Protein AF-A0A3D4V086-F1 (afdb_monomer_lite)

Sequence (104 aa):
MKITELNILGEFKSRTSVGTPKVYKKNDVVYLDGETFIASKTIVGKSPILRESVGWISLARNQVFYESATAPVYAKAGDEWFDTTNGITYKRISDDNGNHWIEI

Structure (mmCIF, N/CA/C/O backbone):
data_AF-A0A3D4V086-F1
#
_entry.id   AF-A0A3D4V086-F1
#
loop_
_atom_site.group_PDB
_atom_site.id
_atom_site.type_symbol
_atom_site.label_atom_id
_atom_site.label_alt_id
_atom_site.label_comp_id
_atom_site.label_asym_id
_atom_site.label_entity_id
_atom_site.label_seq_id
_atom_site.pdbx_PDB_ins_code
_atom_site.Cartn_x
_atom_site.Cartn_y
_atom_site.Cartn_z
_atom_site.occupancy
_atom_site.B_iso_or_equiv
_atom_site.auth_seq_id
_atom_site.auth_comp_id
_atom_site.auth_asym_id
_atom_site.auth_atom_id
_atom_site.pdbx_PDB_model_num
ATOM 1 N N . MET A 1 1 ? -14.224 -2.854 -8.013 1.00 53.00 1 MET A N 1
ATOM 2 C CA . MET A 1 1 ? -13.113 -2.996 -8.980 1.00 53.00 1 MET A CA 1
ATOM 3 C C . MET A 1 1 ? -13.518 -4.033 -10.017 1.00 53.00 1 MET A C 1
ATOM 5 O O . MET A 1 1 ? -13.927 -5.113 -9.613 1.00 53.00 1 MET A O 1
ATOM 9 N N . LYS A 1 2 ? -13.490 -3.708 -11.316 1.00 56.16 2 LYS A N 1
ATOM 10 C CA . LYS A 1 2 ? -13.796 -4.672 -12.388 1.00 56.16 2 LYS A CA 1
ATOM 11 C C . LYS A 1 2 ? -12.487 -5.251 -12.928 1.00 56.16 2 LYS A C 1
ATOM 13 O O . LYS A 1 2 ? -11.570 -4.495 -13.224 1.00 56.16 2 LYS A O 1
ATOM 18 N N . ILE A 1 3 ? -12.404 -6.575 -13.077 1.00 57.16 3 ILE A N 1
ATOM 19 C CA . ILE A 1 3 ? -11.190 -7.272 -13.557 1.00 57.16 3 ILE A CA 1
ATOM 20 C C . ILE A 1 3 ? -10.769 -6.787 -14.958 1.00 57.16 3 ILE A C 1
ATOM 22 O O . ILE A 1 3 ? -9.585 -6.757 -15.272 1.00 57.16 3 ILE A O 1
ATOM 26 N N . THR A 1 4 ? -11.721 -6.323 -15.769 1.00 65.56 4 THR A N 1
ATOM 27 C CA . THR A 1 4 ? -11.498 -5.798 -17.127 1.00 65.56 4 THR A CA 1
ATOM 28 C C . THR A 1 4 ? -10.681 -4.505 -17.193 1.00 65.56 4 THR A C 1
ATOM 30 O O . THR A 1 4 ? -10.314 -4.086 -18.284 1.00 65.56 4 THR A O 1
ATOM 33 N N . GLU A 1 5 ? -10.416 -3.847 -16.063 1.00 79.81 5 GLU A N 1
ATOM 34 C CA . GLU A 1 5 ? -9.653 -2.590 -15.999 1.00 79.81 5 GLU A CA 1
ATOM 35 C C . GLU A 1 5 ? -8.195 -2.790 -15.550 1.00 79.81 5 GLU A C 1
ATOM 37 O O . GLU A 1 5 ? -7.471 -1.808 -15.378 1.00 79.81 5 GLU A O 1
ATOM 42 N N . LEU A 1 6 ? -7.769 -4.039 -15.327 1.00 85.38 6 LEU A N 1
ATOM 43 C CA . LEU A 1 6 ? -6.411 -4.381 -14.910 1.00 85.38 6 LEU A CA 1
ATOM 44 C C . LEU A 1 6 ? -5.437 -4.401 -16.087 1.00 85.38 6 LEU A C 1
ATOM 46 O O . LEU A 1 6 ? -5.718 -5.008 -17.119 1.00 85.38 6 LEU A O 1
ATOM 50 N N . ASN A 1 7 ? -4.254 -3.818 -15.892 1.00 92.75 7 ASN A N 1
ATOM 51 C CA . ASN A 1 7 ? -3.164 -3.873 -16.862 1.00 92.75 7 ASN A CA 1
ATOM 52 C C . ASN A 1 7 ? -1.976 -4.659 -16.291 1.00 92.75 7 ASN A C 1
ATOM 54 O O . ASN A 1 7 ? -1.181 -4.128 -15.518 1.00 92.75 7 ASN A O 1
ATOM 58 N N . ILE A 1 8 ? -1.859 -5.941 -16.643 1.00 93.88 8 ILE A N 1
ATOM 59 C CA . ILE A 1 8 ? -0.804 -6.818 -16.116 1.00 93.88 8 ILE A CA 1
ATOM 60 C C . ILE A 1 8 ? 0.512 -6.565 -16.862 1.00 93.88 8 ILE A C 1
ATOM 62 O O . ILE A 1 8 ? 0.613 -6.828 -18.058 1.00 93.88 8 ILE A O 1
ATOM 66 N N . LEU A 1 9 ? 1.533 -6.076 -16.152 1.00 94.88 9 LEU A N 1
ATOM 67 C CA . LEU A 1 9 ? 2.822 -5.672 -16.729 1.00 94.88 9 LEU A CA 1
ATOM 68 C C . LEU A 1 9 ? 3.988 -6.630 -16.442 1.00 94.88 9 LEU A C 1
ATOM 70 O O . LEU A 1 9 ? 5.066 -6.451 -17.016 1.00 94.88 9 LEU A O 1
ATOM 74 N N . GLY A 1 10 ? 3.799 -7.622 -15.570 1.00 93.94 10 GLY A N 1
ATOM 75 C CA . GLY A 1 10 ? 4.848 -8.573 -15.194 1.00 93.94 10 GLY A CA 1
ATOM 76 C C . GLY A 1 10 ? 5.759 -8.070 -14.069 1.00 93.94 10 GLY A C 1
ATOM 77 O O . GLY A 1 10 ? 5.338 -7.298 -13.212 1.00 93.94 10 GLY A O 1
ATOM 78 N N . GLU A 1 11 ? 7.015 -8.519 -14.058 1.00 96.88 11 GLU A N 1
ATOM 79 C CA . GLU A 1 11 ? 8.009 -8.141 -13.041 1.00 96.88 11 GLU A CA 1
ATOM 80 C C . GLU A 1 11 ? 8.203 -6.618 -12.935 1.00 96.88 11 GLU A C 1
ATOM 82 O O . GLU A 1 11 ? 8.314 -5.896 -13.940 1.00 96.88 11 GLU A O 1
ATOM 87 N N . PHE A 1 12 ? 8.285 -6.124 -11.700 1.00 97.31 12 PHE A N 1
ATOM 88 C CA . PHE A 1 12 ? 8.576 -4.727 -11.417 1.00 97.31 12 PHE A CA 1
ATOM 89 C C . PHE A 1 12 ? 9.962 -4.330 -11.943 1.00 97.31 12 PHE A C 1
ATOM 91 O O . PHE A 1 12 ? 10.940 -5.070 -11.871 1.00 97.31 12 PHE A O 1
ATOM 98 N N . LYS A 1 13 ? 10.061 -3.098 -12.451 1.00 96.81 13 LYS A N 1
ATOM 99 C CA . LYS A 1 13 ? 11.309 -2.471 -12.881 1.00 96.81 13 LYS A CA 1
ATOM 100 C C . LYS A 1 13 ? 11.301 -1.020 -12.422 1.00 96.81 13 LYS A C 1
ATOM 102 O O . LYS A 1 13 ? 10.425 -0.252 -12.806 1.00 96.81 13 LYS A O 1
ATOM 107 N N . SER A 1 14 ? 12.308 -0.612 -11.656 1.00 95.19 14 SER A N 1
ATOM 108 C CA . SER A 1 14 ? 12.439 0.785 -11.210 1.00 95.19 14 SER A CA 1
ATOM 109 C C . SER A 1 14 ? 12.769 1.742 -12.360 1.00 95.19 14 SER A C 1
ATOM 111 O O . SER A 1 14 ? 12.432 2.928 -12.308 1.00 95.19 14 SER A O 1
ATOM 113 N N . ARG A 1 15 ? 13.404 1.232 -13.421 1.00 95.75 15 ARG A N 1
ATOM 114 C CA . ARG A 1 15 ? 13.827 1.988 -14.602 1.00 95.75 15 ARG A CA 1
ATOM 115 C C . ARG A 1 15 ? 13.499 1.250 -15.900 1.00 95.75 15 ARG A C 1
ATOM 117 O O . ARG A 1 15 ? 13.266 0.042 -15.916 1.00 95.75 15 ARG A O 1
ATOM 124 N N . THR A 1 16 ? 13.463 1.999 -16.993 1.00 93.44 16 THR A N 1
ATOM 125 C CA . THR A 1 16 ? 13.422 1.478 -18.362 1.00 93.44 16 THR A CA 1
ATOM 126 C C . THR A 1 16 ? 14.796 0.935 -18.774 1.00 93.44 16 THR A C 1
ATOM 128 O O . THR A 1 16 ? 15.787 1.123 -18.067 1.00 93.44 16 THR A O 1
ATOM 131 N N . SER A 1 17 ? 14.880 0.295 -19.943 1.00 92.12 17 SER A N 1
ATOM 132 C CA . SER A 1 17 ? 16.153 -0.173 -20.518 1.00 92.12 17 SER A CA 1
ATOM 133 C C . SER A 1 17 ? 17.163 0.952 -20.773 1.00 92.12 17 SER A C 1
ATOM 135 O O . SER A 1 17 ? 18.360 0.696 -20.795 1.00 92.12 17 SER A O 1
ATOM 137 N N . VAL A 1 18 ? 16.691 2.192 -20.925 1.00 93.00 18 VAL A N 1
ATOM 138 C CA . VAL A 1 18 ? 17.521 3.390 -21.131 1.00 93.00 18 VAL A CA 1
ATOM 139 C C . VAL A 1 18 ? 17.804 4.149 -19.827 1.00 93.00 18 VAL A C 1
ATOM 141 O O . VAL A 1 18 ? 18.325 5.258 -19.847 1.00 93.00 18 VAL A O 1
ATOM 144 N N . GLY A 1 19 ? 17.440 3.579 -18.674 1.00 92.50 19 GLY A N 1
ATOM 145 C CA . GLY A 1 19 ? 17.756 4.133 -17.358 1.00 92.50 19 GLY A CA 1
ATOM 146 C C . GLY A 1 19 ? 16.799 5.216 -16.851 1.00 92.50 19 GLY A C 1
ATOM 147 O O . GLY A 1 19 ? 16.964 5.678 -15.721 1.00 92.50 19 GLY A O 1
ATOM 148 N N . THR A 1 20 ? 15.767 5.608 -17.602 1.00 96.06 20 THR A N 1
ATOM 149 C CA . THR A 1 20 ? 14.746 6.547 -17.100 1.00 96.06 20 THR A CA 1
ATOM 150 C C . THR A 1 20 ? 13.847 5.870 -16.060 1.00 96.06 20 THR A C 1
ATOM 152 O O . THR A 1 20 ? 13.576 4.676 -16.198 1.00 96.06 20 THR A O 1
ATOM 155 N N . PRO A 1 21 ? 13.374 6.567 -15.006 1.00 97.06 21 PRO A N 1
ATOM 156 C CA . PRO A 1 21 ? 12.427 5.990 -14.052 1.00 97.06 21 PRO A CA 1
ATOM 157 C C . PRO A 1 21 ? 11.187 5.439 -14.759 1.00 97.06 21 PRO A C 1
ATOM 159 O O . PRO A 1 21 ? 10.592 6.121 -15.594 1.00 97.06 21 PRO A O 1
ATOM 162 N N . LYS A 1 22 ? 10.791 4.206 -14.435 1.00 97.31 22 LYS A N 1
ATOM 163 C CA . LYS A 1 22 ? 9.607 3.605 -15.051 1.00 97.31 22 LYS A CA 1
ATOM 164 C C . LYS A 1 22 ? 8.338 4.222 -14.465 1.00 97.31 22 LYS A C 1
ATOM 166 O O . LYS A 1 22 ? 8.239 4.406 -13.253 1.00 97.31 22 LYS A O 1
ATOM 171 N N . VAL A 1 23 ? 7.381 4.540 -15.332 1.00 97.50 23 VAL A N 1
ATOM 172 C CA . VAL A 1 23 ? 6.074 5.076 -14.942 1.00 97.50 23 VAL A CA 1
ATOM 173 C C . VAL A 1 23 ? 5.055 3.947 -14.950 1.00 97.50 23 VAL A C 1
ATOM 175 O O . VAL A 1 23 ? 4.926 3.243 -15.950 1.00 97.50 23 VAL A O 1
ATOM 178 N N . TYR A 1 24 ? 4.336 3.818 -13.844 1.00 97.56 24 TYR A N 1
ATOM 179 C CA . TYR A 1 24 ? 3.207 2.916 -13.666 1.00 97.56 24 TYR A CA 1
ATOM 180 C C . TYR A 1 24 ? 1.950 3.756 -13.490 1.00 97.56 24 TYR A C 1
ATOM 182 O O . TYR A 1 24 ? 1.948 4.697 -12.699 1.00 97.56 24 TYR A O 1
ATOM 190 N N . LYS A 1 25 ? 0.903 3.476 -14.256 1.00 96.44 25 LYS A N 1
ATOM 191 C CA . LYS A 1 25 ? -0.391 4.155 -14.179 1.00 96.44 25 LYS A CA 1
ATOM 192 C C . LYS A 1 25 ? -1.307 3.414 -13.214 1.00 96.44 25 LYS A C 1
ATOM 194 O O . LYS A 1 25 ? -1.097 2.245 -12.910 1.00 96.44 25 LYS A O 1
ATOM 199 N N . LYS A 1 26 ? -2.353 4.101 -12.752 1.00 94.31 26 LYS A N 1
ATOM 200 C CA . LYS A 1 26 ? -3.419 3.468 -11.970 1.00 94.31 26 LYS A CA 1
ATOM 201 C C . LYS A 1 26 ? -3.908 2.196 -12.681 1.00 94.31 26 LYS A C 1
ATOM 203 O O . LYS A 1 26 ? -4.131 2.229 -13.887 1.00 94.31 26 LYS A O 1
ATOM 208 N N . ASN A 1 27 ? -4.099 1.132 -11.908 1.00 92.62 27 ASN A N 1
ATOM 209 C CA . ASN A 1 27 ? -4.474 -0.222 -12.322 1.00 92.62 27 ASN A CA 1
ATOM 210 C C . ASN A 1 27 ? -3.382 -1.053 -13.020 1.00 92.62 27 ASN A C 1
ATOM 212 O O . ASN A 1 27 ? -3.651 -2.200 -13.385 1.00 92.62 27 ASN A O 1
ATOM 216 N N . ASP A 1 28 ? -2.158 -0.539 -13.158 1.00 96.56 28 ASP A N 1
ATOM 217 C CA . ASP A 1 28 ? -1.024 -1.373 -13.555 1.00 96.56 28 ASP A CA 1
ATOM 218 C C . ASP A 1 28 ? -0.709 -2.386 -12.451 1.00 96.56 28 ASP A C 1
ATOM 220 O O . ASP A 1 28 ? -0.623 -2.028 -11.274 1.00 96.56 28 ASP A O 1
ATOM 224 N N . VAL A 1 29 ? -0.511 -3.643 -12.838 1.00 95.31 29 VAL A N 1
ATOM 225 C CA . VAL A 1 29 ? -0.207 -4.752 -11.933 1.00 95.31 29 VAL A CA 1
ATOM 226 C C . VAL A 1 29 ? 1.196 -5.268 -12.201 1.00 95.31 29 VAL A C 1
ATOM 228 O O . VAL A 1 29 ? 1.555 -5.538 -13.351 1.00 95.31 29 VAL A O 1
ATOM 231 N N . VAL A 1 30 ? 1.982 -5.421 -11.138 1.00 96.62 30 VAL A N 1
ATOM 232 C CA . VAL A 1 30 ? 3.352 -5.940 -11.194 1.00 96.62 30 VAL A CA 1
ATOM 233 C C . VAL A 1 30 ? 3.589 -7.055 -10.187 1.00 96.62 30 VAL A C 1
ATOM 235 O O . VAL A 1 30 ? 2.896 -7.147 -9.172 1.00 96.62 30 VAL A O 1
ATOM 238 N N . TYR A 1 31 ? 4.613 -7.857 -10.453 1.00 94.06 31 TYR A N 1
ATOM 239 C CA . TYR A 1 31 ? 5.149 -8.853 -9.529 1.00 94.06 31 TYR A CA 1
ATOM 240 C C . TYR A 1 31 ? 6.455 -8.345 -8.917 1.00 94.06 31 TYR A C 1
ATOM 242 O O . TYR A 1 31 ? 7.252 -7.699 -9.601 1.00 94.06 31 TYR A O 1
ATOM 250 N N . LEU A 1 32 ? 6.647 -8.585 -7.623 1.00 94.38 32 LEU A N 1
ATOM 251 C CA . LEU A 1 32 ? 7.919 -8.368 -6.938 1.00 94.38 32 LEU A CA 1
ATOM 252 C C . LEU A 1 32 ? 8.014 -9.333 -5.754 1.00 94.38 32 LEU A C 1
ATOM 254 O O . LEU A 1 32 ? 7.101 -9.378 -4.932 1.00 94.38 32 LEU A O 1
ATOM 258 N N . ASP A 1 33 ? 9.111 -10.085 -5.668 1.00 89.62 33 ASP A N 1
ATOM 259 C CA . ASP A 1 33 ? 9.416 -11.001 -4.556 1.00 89.62 33 ASP A CA 1
ATOM 260 C C . ASP A 1 33 ? 8.274 -11.987 -4.223 1.00 89.62 33 ASP A C 1
ATOM 262 O O . ASP A 1 33 ? 7.998 -12.289 -3.065 1.00 89.62 33 ASP A O 1
ATOM 266 N N . GLY A 1 34 ? 7.568 -12.477 -5.250 1.00 84.38 34 GLY A N 1
ATOM 267 C CA . GLY A 1 34 ? 6.444 -13.410 -5.096 1.00 84.38 34 GLY A CA 1
ATOM 268 C C . GLY A 1 34 ? 5.123 -12.774 -4.640 1.00 84.38 34 GLY A C 1
ATOM 269 O O . GLY A 1 34 ? 4.105 -13.463 -4.588 1.00 84.38 34 GLY A O 1
ATOM 270 N N . GLU A 1 35 ? 5.092 -11.468 -4.361 1.00 88.12 35 GLU A N 1
ATOM 271 C CA . GLU A 1 35 ? 3.862 -10.710 -4.125 1.00 88.12 35 GLU A CA 1
ATOM 272 C C . GLU A 1 35 ? 3.384 -10.034 -5.429 1.00 88.12 35 GLU A C 1
ATOM 274 O O . GLU A 1 35 ? 4.168 -9.620 -6.287 1.00 88.12 35 GLU A O 1
ATOM 279 N N . THR A 1 36 ? 2.063 -9.912 -5.580 1.00 91.94 36 THR A N 1
ATOM 280 C CA . THR A 1 36 ? 1.435 -9.155 -6.675 1.00 91.94 36 THR A CA 1
ATOM 281 C C . THR A 1 36 ? 0.980 -7.801 -6.152 1.00 91.94 36 THR A C 1
ATOM 283 O O . THR A 1 36 ? 0.350 -7.735 -5.098 1.00 91.94 36 THR A O 1
ATOM 286 N N . PHE A 1 37 ? 1.243 -6.729 -6.896 1.00 92.94 37 PHE A N 1
ATOM 287 C CA . PHE A 1 37 ? 0.894 -5.363 -6.513 1.00 92.94 37 PHE A CA 1
ATOM 288 C C . PHE A 1 37 ? 0.123 -4.654 -7.613 1.00 92.94 37 PHE A C 1
ATOM 290 O O . PHE A 1 37 ? 0.427 -4.834 -8.787 1.00 92.94 37 PHE A O 1
ATOM 297 N N . ILE A 1 38 ? -0.814 -3.791 -7.232 1.00 93.69 38 ILE A N 1
ATOM 298 C CA . ILE A 1 38 ? -1.521 -2.886 -8.137 1.00 93.69 38 ILE A CA 1
ATOM 299 C C . ILE A 1 38 ? -1.195 -1.429 -7.808 1.00 93.69 38 ILE A C 1
ATOM 301 O O . ILE A 1 38 ? -1.153 -1.028 -6.643 1.00 93.69 38 ILE A O 1
ATOM 305 N N . ALA A 1 39 ? -0.969 -0.621 -8.837 1.00 94.94 39 ALA A N 1
ATOM 306 C CA . ALA A 1 39 ? -0.801 0.816 -8.701 1.00 94.94 39 ALA A CA 1
ATOM 307 C C . ALA A 1 39 ? -2.166 1.485 -8.459 1.00 94.94 39 ALA A C 1
ATOM 309 O O . ALA A 1 39 ? -3.071 1.410 -9.290 1.00 94.94 39 ALA A O 1
ATOM 310 N N . SER A 1 40 ? -2.327 2.181 -7.334 1.00 90.69 40 SER A N 1
ATOM 311 C CA . SER A 1 40 ? -3.560 2.914 -6.998 1.00 90.69 40 SER A CA 1
ATOM 312 C C . SER A 1 40 ? -3.646 4.296 -7.657 1.00 90.69 40 SER A C 1
ATOM 314 O O . SER A 1 40 ? -4.725 4.881 -7.781 1.00 90.69 40 SER A O 1
ATOM 316 N N . LYS A 1 41 ? -2.499 4.810 -8.108 1.00 91.62 41 LYS A N 1
ATOM 317 C CA . LYS A 1 41 ? -2.295 6.100 -8.777 1.00 91.62 41 LYS A CA 1
ATOM 318 C C . LYS A 1 41 ? -1.096 6.000 -9.720 1.00 91.62 41 LYS A C 1
ATOM 320 O O . LYS A 1 41 ? -0.489 4.942 -9.834 1.00 91.62 41 LYS A O 1
ATOM 325 N N . THR A 1 42 ? -0.734 7.095 -10.381 1.00 96.62 42 THR A N 1
ATOM 326 C CA . THR A 1 42 ? 0.519 7.139 -11.144 1.00 96.62 42 THR A CA 1
ATOM 327 C C . THR A 1 42 ? 1.726 7.108 -10.202 1.00 96.62 42 THR A C 1
ATOM 329 O O . THR A 1 42 ? 1.810 7.916 -9.277 1.00 96.62 42 THR A O 1
ATOM 332 N N . ILE A 1 43 ? 2.670 6.200 -10.452 1.00 96.56 43 ILE A N 1
ATOM 333 C CA . ILE A 1 43 ? 3.883 5.974 -9.656 1.00 96.56 43 ILE A CA 1
ATOM 334 C C . ILE A 1 43 ? 5.101 6.059 -10.575 1.00 96.56 43 ILE A C 1
ATOM 336 O O . ILE A 1 43 ? 5.121 5.462 -11.650 1.00 96.56 43 ILE A O 1
ATOM 340 N N . VAL A 1 44 ? 6.137 6.784 -10.150 1.00 97.50 44 VAL A N 1
ATOM 341 C CA . VAL A 1 44 ? 7.357 6.994 -10.945 1.00 97.50 44 VAL A CA 1
ATOM 342 C C . VAL A 1 44 ? 8.561 6.395 -10.225 1.00 97.50 44 VAL A C 1
ATOM 344 O O . VAL A 1 44 ? 9.049 6.947 -9.241 1.00 97.50 44 VAL A O 1
ATOM 347 N N . GLY A 1 45 ? 9.026 5.240 -10.701 1.00 93.19 45 GLY A N 1
ATOM 348 C CA . GLY A 1 45 ? 10.258 4.565 -10.275 1.00 93.19 45 GLY A CA 1
ATOM 349 C C . GLY A 1 45 ? 10.303 4.068 -8.825 1.00 93.19 45 GLY A C 1
ATOM 350 O O . GLY A 1 45 ? 11.322 3.518 -8.409 1.00 93.19 45 GLY A O 1
ATOM 351 N N . LYS A 1 46 ? 9.235 4.255 -8.040 1.00 95.94 46 LYS A N 1
ATOM 352 C CA . LYS A 1 46 ? 9.155 3.803 -6.645 1.00 95.94 46 LYS A CA 1
ATOM 353 C C . LYS A 1 46 ? 8.803 2.318 -6.580 1.00 95.94 46 LYS A C 1
ATOM 355 O O . LYS A 1 46 ? 7.900 1.865 -7.279 1.00 95.94 46 LYS A O 1
ATOM 360 N N . SER A 1 47 ? 9.518 1.586 -5.730 1.00 95.62 47 SER A N 1
ATOM 361 C CA . SER A 1 47 ? 9.359 0.137 -5.577 1.00 95.62 47 SER A CA 1
ATOM 362 C C . SER A 1 47 ? 8.068 -0.240 -4.830 1.00 95.62 47 SER A C 1
ATOM 364 O O . SER A 1 47 ? 7.734 0.439 -3.854 1.00 95.62 47 SER A O 1
ATOM 366 N N . PRO A 1 48 ? 7.386 -1.333 -5.229 1.00 93.88 48 PRO A N 1
ATOM 367 C CA . PRO A 1 48 ? 6.284 -1.944 -4.487 1.00 93.88 48 PRO A CA 1
ATOM 368 C C . PRO A 1 48 ? 6.573 -2.278 -3.025 1.00 93.88 48 PRO A C 1
ATOM 370 O O . PRO A 1 48 ? 5.646 -2.270 -2.220 1.00 93.88 48 PRO A O 1
ATOM 373 N N . ILE A 1 49 ? 7.841 -2.457 -2.637 1.00 90.12 49 ILE A N 1
ATOM 374 C CA . ILE A 1 49 ? 8.210 -2.663 -1.227 1.00 90.12 49 ILE A CA 1
ATOM 375 C C . ILE A 1 49 ? 7.883 -1.457 -0.330 1.00 90.12 49 ILE A C 1
ATOM 377 O O . ILE A 1 49 ? 7.716 -1.612 0.874 1.00 90.12 49 ILE A O 1
ATOM 381 N N . LEU A 1 50 ? 7.760 -0.257 -0.912 1.00 85.81 50 LEU A N 1
ATOM 382 C CA . LEU A 1 50 ? 7.330 0.952 -0.202 1.00 85.81 50 LEU A CA 1
ATOM 383 C C . LEU A 1 50 ? 5.798 1.020 -0.044 1.00 85.81 50 LEU A C 1
ATOM 385 O O . LEU A 1 50 ? 5.289 1.917 0.629 1.00 85.81 50 LEU A O 1
ATOM 389 N N . ARG A 1 51 ? 5.069 0.077 -0.655 1.00 85.81 51 ARG A N 1
ATOM 390 C CA . ARG A 1 51 ? 3.633 -0.168 -0.480 1.00 85.81 51 ARG A CA 1
ATOM 391 C C . ARG A 1 51 ? 2.785 1.099 -0.610 1.00 85.81 51 ARG A C 1
ATOM 393 O O . ARG A 1 51 ? 3.007 1.930 -1.503 1.00 85.81 51 ARG A O 1
ATOM 400 N N . GLU A 1 52 ? 1.792 1.254 0.257 1.00 84.31 52 GLU A N 1
ATOM 401 C CA . GLU A 1 52 ? 0.755 2.255 0.086 1.00 84.31 52 GLU A CA 1
ATOM 402 C C . GLU A 1 52 ? 1.296 3.680 0.265 1.00 84.31 52 GLU A C 1
ATOM 404 O O . GLU A 1 52 ? 0.772 4.610 -0.350 1.00 84.31 52 GLU A O 1
ATO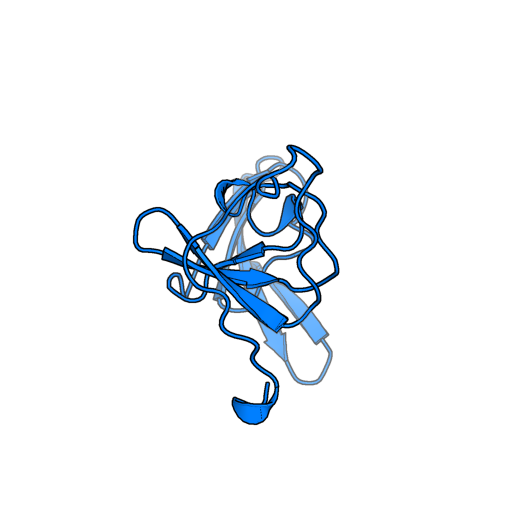M 409 N N . SER A 1 53 ? 2.416 3.851 0.985 1.00 82.06 53 SER A N 1
ATOM 410 C CA . SER A 1 53 ? 3.105 5.145 1.131 1.00 82.06 53 SER A CA 1
ATOM 411 C C . SER A 1 53 ? 3.466 5.788 -0.217 1.00 82.06 53 SER A C 1
ATOM 413 O O . SER A 1 53 ? 3.496 7.014 -0.341 1.00 82.06 53 SER A O 1
ATOM 415 N N . VAL A 1 54 ? 3.664 4.971 -1.259 1.0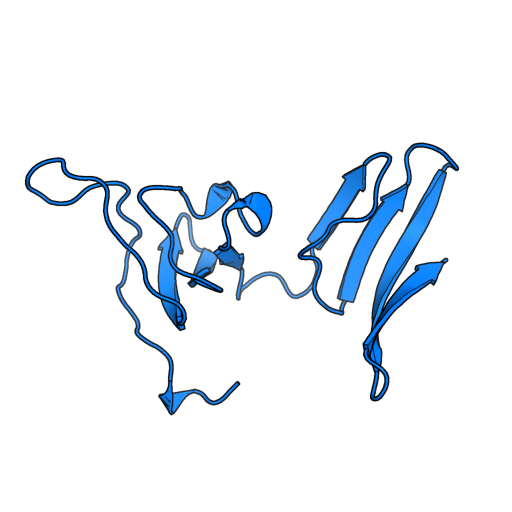0 87.44 54 VAL A N 1
ATOM 416 C CA . VAL A 1 54 ? 3.944 5.423 -2.631 1.00 87.44 54 VAL A CA 1
ATOM 417 C C . VAL A 1 54 ? 2.835 5.078 -3.629 1.00 87.44 54 VAL A C 1
ATOM 419 O O . VAL A 1 54 ? 2.930 5.471 -4.790 1.00 87.44 54 VAL A O 1
ATOM 422 N N . GLY A 1 55 ? 1.762 4.416 -3.190 1.00 87.88 55 GLY A N 1
ATOM 423 C CA . GLY A 1 55 ? 0.605 4.058 -4.017 1.00 87.88 55 GLY A CA 1
ATOM 424 C C . GLY A 1 55 ? 0.571 2.617 -4.534 1.00 87.88 55 GLY A C 1
ATOM 425 O O . GLY A 1 55 ? -0.269 2.320 -5.379 1.00 87.88 55 GLY A O 1
ATOM 426 N N . TRP A 1 56 ? 1.438 1.723 -4.058 1.00 92.94 56 TRP A N 1
ATOM 427 C CA . TRP A 1 56 ? 1.334 0.293 -4.361 1.00 92.94 56 TRP A CA 1
ATOM 428 C C . TRP A 1 56 ? 0.429 -0.402 -3.348 1.00 92.94 56 TRP A C 1
ATOM 430 O O . TRP A 1 56 ? 0.614 -0.234 -2.149 1.00 92.94 56 TRP A O 1
ATOM 440 N N . ILE A 1 57 ? -0.520 -1.205 -3.822 1.00 88.06 57 ILE A N 1
ATOM 441 C CA . ILE A 1 57 ? -1.392 -2.032 -2.980 1.00 88.06 57 ILE A CA 1
ATOM 442 C C . ILE A 1 57 ? -1.042 -3.495 -3.248 1.00 88.06 57 ILE A C 1
ATOM 444 O O . ILE A 1 57 ? -1.091 -3.926 -4.399 1.00 88.06 57 ILE A O 1
ATOM 448 N N . SER A 1 58 ? -0.689 -4.261 -2.212 1.00 88.50 58 SER A N 1
ATOM 449 C CA . SER A 1 58 ? -0.476 -5.712 -2.348 1.00 88.50 58 SER A CA 1
ATOM 450 C C . SER A 1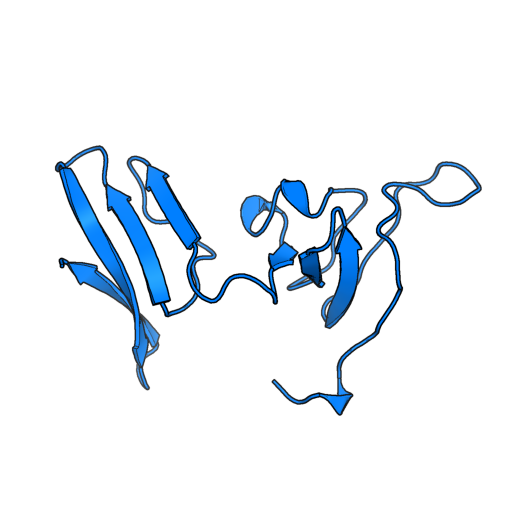 58 ? -1.819 -6.423 -2.526 1.00 88.50 58 SER A C 1
ATOM 452 O O . SER A 1 58 ? -2.740 -6.219 -1.738 1.00 88.50 58 SER A O 1
ATOM 454 N N . LEU A 1 59 ? -1.924 -7.266 -3.553 1.00 83.75 59 LEU A N 1
ATOM 455 C CA . LEU A 1 59 ? -3.081 -8.130 -3.806 1.00 83.75 59 LEU A CA 1
ATOM 456 C C . LEU A 1 59 ? -2.987 -9.468 -3.057 1.00 83.75 59 LEU A C 1
ATOM 458 O O . LEU A 1 59 ? -3.964 -10.207 -3.014 1.00 83.75 59 LEU A O 1
ATOM 462 N N . ALA A 1 60 ? -1.823 -9.789 -2.482 1.00 71.88 60 ALA A N 1
ATOM 463 C CA . ALA A 1 60 ? -1.593 -11.041 -1.759 1.00 71.88 60 ALA A CA 1
ATOM 464 C C . ALA A 1 60 ? -1.918 -10.941 -0.258 1.00 71.88 60 ALA A C 1
ATOM 466 O O . ALA A 1 60 ? -2.219 -11.950 0.377 1.00 71.88 60 ALA A O 1
ATOM 467 N N . ARG A 1 61 ? -1.859 -9.738 0.332 1.00 63.16 61 ARG A N 1
ATOM 468 C CA . ARG A 1 61 ? -2.136 -9.533 1.761 1.00 63.16 61 ARG A CA 1
ATOM 469 C C . ARG A 1 61 ? -3.536 -8.970 1.969 1.00 63.16 61 ARG A C 1
ATOM 471 O O . ARG A 1 61 ? -3.766 -7.778 1.771 1.00 63.16 61 ARG A O 1
ATOM 478 N N . ASN A 1 62 ? -4.440 -9.818 2.457 1.00 67.50 62 ASN A N 1
ATOM 479 C CA . ASN A 1 62 ? -5.786 -9.407 2.872 1.00 67.50 62 ASN A CA 1
ATOM 480 C C . ASN A 1 62 ? -5.788 -8.479 4.103 1.00 67.50 62 ASN A C 1
ATOM 482 O O . ASN A 1 62 ? -6.791 -7.817 4.340 1.00 67.50 62 ASN A O 1
ATOM 486 N N . GLN A 1 63 ? -4.678 -8.386 4.847 1.00 78.62 63 GLN A N 1
ATOM 487 C CA . GLN A 1 63 ? -4.550 -7.553 6.045 1.00 78.62 63 GLN A CA 1
ATOM 488 C C . GLN A 1 63 ? -3.089 -7.109 6.237 1.00 78.62 63 GLN A C 1
ATOM 490 O O . GLN A 1 63 ? -2.164 -7.918 6.131 1.00 78.62 63 GLN A O 1
ATOM 495 N N . VAL A 1 64 ? -2.875 -5.814 6.462 1.00 83.00 64 VAL A N 1
ATOM 496 C CA . VAL A 1 64 ? -1.588 -5.190 6.811 1.00 83.00 64 VAL A CA 1
ATOM 497 C C . VAL A 1 64 ? -1.691 -4.645 8.234 1.00 83.00 64 VAL A C 1
ATOM 499 O O . VAL A 1 64 ? -2.719 -4.074 8.582 1.00 83.00 64 VAL A O 1
ATOM 502 N N . PHE A 1 65 ? -0.641 -4.822 9.038 1.00 89.19 65 PHE A N 1
ATOM 503 C CA . PHE A 1 65 ? -0.524 -4.235 10.375 1.00 89.19 65 PHE A CA 1
ATOM 504 C C . PHE A 1 65 ? 0.420 -3.028 10.328 1.00 89.19 65 PHE A C 1
ATOM 506 O O . PHE A 1 65 ? 1.536 -3.134 9.812 1.00 89.19 65 PHE A O 1
ATOM 513 N N . TYR A 1 66 ? -0.034 -1.892 10.846 1.00 90.31 66 TYR A N 1
ATOM 514 C CA . TYR A 1 66 ? 0.696 -0.630 10.914 1.00 90.31 66 TYR A CA 1
ATOM 515 C C . TYR A 1 66 ? 1.024 -0.276 12.370 1.00 90.31 66 TYR A C 1
ATOM 517 O O . TYR A 1 66 ? 0.210 -0.507 13.256 1.00 90.31 66 TYR A O 1
ATOM 525 N N . GLU A 1 67 ? 2.172 0.356 12.611 1.00 95.50 67 GLU A N 1
ATOM 526 C CA . GLU A 1 67 ? 2.588 0.831 13.938 1.00 95.50 67 GLU A CA 1
ATOM 527 C C . GLU A 1 67 ? 3.049 2.292 13.826 1.00 95.50 67 GLU A C 1
ATOM 529 O O . GLU A 1 67 ? 4.090 2.582 13.229 1.00 95.50 67 GLU A O 1
ATOM 534 N N . SER A 1 68 ? 2.238 3.234 14.316 1.00 93.81 68 SER A N 1
ATOM 535 C CA . SER A 1 68 ? 2.527 4.675 14.214 1.00 93.81 68 SER A CA 1
ATOM 536 C C . SER A 1 68 ? 1.643 5.518 15.132 1.00 93.81 68 SER A C 1
ATOM 538 O O . SER A 1 68 ? 0.532 5.127 15.449 1.00 93.81 68 SER A O 1
ATOM 540 N N . ALA A 1 69 ? 2.079 6.732 15.481 1.00 94.25 69 ALA A N 1
ATOM 541 C CA . ALA A 1 69 ? 1.290 7.686 16.281 1.00 94.25 69 ALA A CA 1
ATOM 542 C C . ALA A 1 69 ? 0.115 8.331 15.518 1.00 94.25 69 ALA A C 1
ATOM 544 O O . ALA A 1 69 ? -0.692 9.056 16.085 1.00 94.25 69 ALA A O 1
ATOM 545 N N . THR A 1 70 ? 0.053 8.149 14.198 1.00 94.19 70 THR A N 1
ATOM 546 C CA . THR A 1 70 ? -1.031 8.681 13.364 1.00 94.19 70 THR A CA 1
ATOM 547 C C . THR A 1 70 ? -1.575 7.593 12.462 1.00 94.19 70 THR A C 1
ATOM 549 O O . THR A 1 70 ? -0.832 6.710 12.023 1.00 94.19 70 THR A O 1
ATOM 552 N N . ALA A 1 71 ? -2.874 7.679 12.187 1.00 91.75 71 ALA A N 1
ATOM 553 C CA . ALA A 1 71 ? -3.589 6.691 11.408 1.00 91.75 71 ALA A CA 1
ATOM 554 C C . ALA A 1 71 ? -3.069 6.617 9.954 1.00 91.75 71 ALA A C 1
ATOM 556 O O . ALA A 1 71 ? -2.945 7.655 9.290 1.00 91.75 71 ALA A O 1
ATOM 557 N N . PRO A 1 72 ? -2.819 5.414 9.406 1.00 88.25 72 PRO A N 1
ATOM 558 C CA . PRO A 1 72 ? -2.390 5.244 8.023 1.00 88.25 72 PRO A CA 1
ATOM 559 C C . PRO A 1 72 ? -3.433 5.769 7.027 1.00 88.25 72 PRO A C 1
ATOM 561 O O . PRO A 1 72 ? -4.590 5.345 7.020 1.00 88.25 72 PRO A O 1
ATOM 564 N N . VAL A 1 73 ? -3.007 6.660 6.128 1.00 80.62 73 VAL A N 1
ATOM 565 C CA . VAL A 1 73 ? -3.888 7.311 5.135 1.00 80.62 73 VAL A CA 1
ATOM 566 C C . VAL A 1 73 ? -4.438 6.324 4.101 1.00 80.62 73 VAL A C 1
ATOM 568 O O . VAL A 1 73 ? -5.548 6.494 3.602 1.00 80.62 73 VAL A O 1
ATOM 571 N N . TYR A 1 74 ? -3.664 5.290 3.776 1.00 75.81 74 TYR A N 1
ATOM 572 C CA . TYR A 1 74 ? -3.958 4.374 2.675 1.00 75.81 74 TYR A CA 1
ATOM 573 C C . TYR A 1 74 ? -4.308 2.949 3.132 1.00 75.81 74 TYR A C 1
ATOM 575 O O . TYR A 1 74 ? -4.262 2.030 2.318 1.00 75.81 74 TYR A O 1
ATOM 583 N N . ALA A 1 75 ? -4.666 2.766 4.407 1.00 83.06 75 ALA A N 1
ATOM 584 C CA . ALA A 1 75 ? -5.143 1.479 4.907 1.00 83.06 75 ALA A CA 1
ATOM 585 C C . ALA A 1 75 ? -6.463 1.076 4.236 1.00 83.06 75 ALA A C 1
ATOM 587 O O . ALA A 1 75 ? -7.388 1.892 4.099 1.00 83.06 75 ALA A O 1
ATOM 588 N N . LYS A 1 76 ? -6.563 -0.199 3.858 1.00 84.00 76 LYS A N 1
ATOM 589 C CA . LYS A 1 76 ? -7.788 -0.818 3.335 1.00 84.00 76 LYS A CA 1
ATOM 590 C C . LYS A 1 76 ? -8.583 -1.466 4.462 1.00 84.00 76 LYS A C 1
ATOM 592 O O . LYS A 1 76 ? -8.024 -1.815 5.496 1.00 84.00 76 LYS A O 1
ATOM 597 N N . ALA A 1 77 ? -9.885 -1.652 4.247 1.00 88.69 77 ALA A N 1
ATOM 598 C CA . ALA A 1 77 ? -10.701 -2.451 5.154 1.00 88.69 77 ALA A CA 1
ATOM 599 C C . ALA A 1 77 ? -10.039 -3.808 5.426 1.00 88.69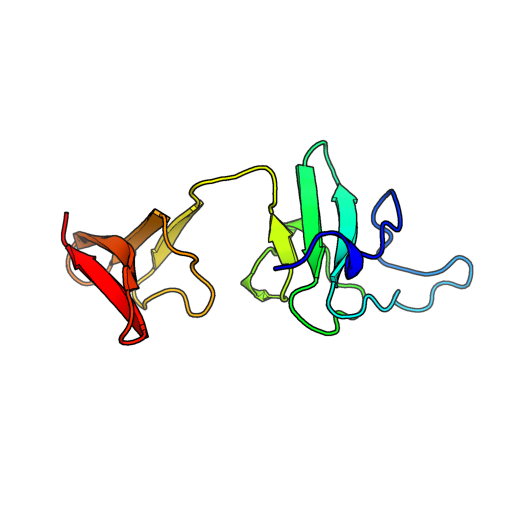 77 ALA A C 1
ATOM 601 O O . ALA A 1 77 ? -9.564 -4.471 4.503 1.00 88.69 77 ALA A O 1
ATOM 602 N N . GLY A 1 78 ? -10.012 -4.195 6.695 1.00 88.69 78 GLY A N 1
ATOM 603 C CA . GLY A 1 78 ? -9.297 -5.364 7.177 1.00 88.69 78 GLY A CA 1
ATOM 604 C C . GLY A 1 78 ? -7.958 -5.024 7.815 1.00 88.69 78 GLY A C 1
ATOM 605 O O . GLY A 1 78 ? -7.620 -5.691 8.781 1.00 88.69 78 GLY A O 1
ATOM 606 N N . ASP A 1 79 ? -7.236 -3.998 7.358 1.00 90.94 79 ASP A N 1
ATOM 607 C CA . ASP A 1 79 ? -5.941 -3.623 7.938 1.00 90.94 79 ASP A CA 1
ATOM 608 C C . ASP A 1 79 ? -6.058 -3.221 9.415 1.00 90.94 79 ASP A C 1
ATOM 610 O O . ASP A 1 79 ? -7.099 -2.748 9.870 1.00 90.94 79 ASP A O 1
ATOM 614 N N . GLU A 1 80 ? -4.972 -3.396 10.157 1.00 94.56 80 GLU A N 1
ATOM 615 C CA . GLU A 1 80 ? -4.866 -3.066 11.574 1.00 94.56 80 GLU A CA 1
ATOM 616 C C . GLU A 1 80 ? -3.815 -1.984 11.795 1.00 94.56 80 GLU A C 1
ATOM 618 O O . GLU A 1 80 ? -2.823 -1.903 11.075 1.00 94.56 80 GLU A O 1
ATOM 623 N N . TRP A 1 81 ? -4.031 -1.138 12.789 1.00 96.06 81 TRP A N 1
ATOM 624 C CA . TRP A 1 81 ? -3.123 -0.064 13.156 1.00 96.06 81 TRP A CA 1
ATOM 625 C C . TRP A 1 81 ? -3.011 0.024 14.673 1.00 96.06 81 TRP A C 1
ATOM 627 O O . TRP A 1 81 ? -4.009 0.234 15.353 1.00 96.06 81 TRP A O 1
ATOM 637 N N . PHE A 1 82 ? -1.797 -0.117 15.194 1.00 97.25 82 PHE A N 1
ATOM 638 C CA . PHE A 1 82 ? -1.469 0.177 16.581 1.00 97.25 82 PHE A CA 1
ATOM 639 C C . PHE A 1 82 ? -1.057 1.642 16.721 1.00 97.25 82 PHE A C 1
ATOM 641 O O . PHE A 1 82 ? -0.050 2.079 16.144 1.00 97.25 82 PHE A O 1
ATOM 648 N N . ASP A 1 83 ? -1.840 2.393 17.491 1.00 97.94 83 ASP A N 1
ATOM 649 C CA . ASP A 1 83 ? -1.550 3.779 17.822 1.00 97.94 83 ASP A CA 1
ATOM 650 C C . ASP A 1 83 ? -0.534 3.837 18.967 1.00 97.94 83 ASP A C 1
ATOM 652 O O . ASP A 1 83 ? -0.836 3.594 20.136 1.00 97.94 83 ASP A O 1
ATOM 656 N N . THR A 1 84 ? 0.703 4.201 18.632 1.00 96.69 84 THR A N 1
ATOM 657 C CA . THR A 1 84 ? 1.805 4.269 19.603 1.00 96.69 84 THR A CA 1
ATOM 658 C C . THR A 1 84 ? 1.645 5.390 20.640 1.00 96.69 84 THR A C 1
ATOM 660 O O . THR A 1 84 ? 2.432 5.453 21.581 1.00 96.69 84 THR A O 1
ATOM 663 N N . THR A 1 85 ? 0.687 6.310 20.472 1.00 97.75 85 THR A N 1
ATOM 664 C CA . THR A 1 85 ? 0.428 7.403 21.421 1.00 97.75 85 THR A CA 1
ATOM 665 C C . THR A 1 85 ? -0.476 6.972 22.573 1.00 97.75 85 THR A C 1
ATOM 667 O O . THR A 1 85 ? -0.231 7.385 23.705 1.00 97.75 85 THR A O 1
ATOM 670 N N . ASN A 1 86 ? -1.495 6.150 22.313 1.00 96.94 86 ASN A N 1
ATOM 671 C CA . ASN A 1 86 ? -2.443 5.687 23.337 1.00 96.94 86 ASN A CA 1
ATOM 672 C C . ASN A 1 86 ? -2.362 4.174 23.623 1.00 96.94 86 ASN A C 1
ATOM 674 O O . ASN A 1 86 ? -2.936 3.722 24.610 1.00 96.94 86 ASN A O 1
ATOM 678 N N . GLY A 1 87 ? -1.620 3.409 22.818 1.00 96.81 87 GLY A N 1
ATOM 679 C CA . GLY A 1 87 ? -1.439 1.967 22.982 1.00 96.81 87 GLY A CA 1
ATOM 680 C C . GLY A 1 87 ? -2.639 1.127 22.540 1.00 96.81 87 GLY A C 1
ATOM 681 O O . GLY A 1 87 ? -2.752 -0.022 22.965 1.00 96.81 87 GLY A O 1
ATOM 682 N N . ILE A 1 88 ? -3.539 1.684 21.727 1.00 97.94 88 ILE A N 1
ATOM 683 C CA . ILE A 1 88 ? -4.769 1.025 21.277 1.00 97.94 88 ILE A CA 1
ATOM 684 C C . ILE A 1 88 ? -4.584 0.482 19.857 1.00 97.94 88 ILE A C 1
ATOM 686 O O . ILE A 1 88 ? -3.992 1.133 18.993 1.00 97.94 88 ILE A O 1
ATOM 690 N N . THR A 1 89 ? -5.107 -0.722 19.609 1.00 97.94 89 THR A N 1
ATOM 691 C CA . THR A 1 89 ? -5.160 -1.301 18.261 1.00 97.94 89 THR A CA 1
ATOM 692 C C . THR A 1 89 ? -6.508 -1.006 17.622 1.00 97.94 89 THR A C 1
ATOM 694 O O . THR A 1 89 ? -7.560 -1.193 18.226 1.00 97.94 89 THR A O 1
ATOM 697 N N . TYR A 1 90 ? -6.470 -0.580 16.367 1.00 97.50 90 TYR A N 1
ATOM 698 C CA . TYR A 1 90 ? -7.640 -0.297 15.559 1.00 97.50 90 TYR A CA 1
ATOM 699 C C . TYR A 1 90 ? -7.676 -1.201 14.334 1.00 97.50 90 TYR A C 1
ATOM 701 O O . TYR A 1 90 ? -6.645 -1.486 13.731 1.00 97.50 90 TYR A O 1
ATOM 709 N N . LYS A 1 91 ? -8.877 -1.569 13.893 1.00 95.38 91 LYS A N 1
ATOM 710 C CA . LYS A 1 91 ? -9.131 -2.208 12.604 1.00 95.38 91 LYS A CA 1
ATOM 711 C C . LYS A 1 91 ? -9.817 -1.242 11.652 1.00 95.38 91 LYS A C 1
ATOM 713 O O . LYS A 1 91 ? -10.775 -0.555 12.013 1.00 95.38 91 LYS A O 1
ATOM 718 N N . ARG A 1 92 ? -9.342 -1.200 10.411 1.00 94.06 92 ARG A N 1
ATOM 719 C CA . ARG A 1 92 ? -9.952 -0.423 9.339 1.00 94.06 92 ARG A CA 1
ATOM 720 C C . ARG A 1 92 ? -11.195 -1.151 8.853 1.00 94.06 92 ARG A C 1
ATOM 722 O O . ARG A 1 92 ? -11.125 -2.317 8.466 1.00 94.06 92 ARG A O 1
ATOM 729 N N . ILE A 1 93 ? -12.316 -0.449 8.802 1.00 92.50 93 ILE A N 1
ATOM 730 C CA . ILE A 1 93 ? -13.547 -0.923 8.172 1.00 92.50 93 ILE A CA 1
ATOM 731 C C . ILE A 1 93 ? -13.977 0.046 7.073 1.00 92.50 93 ILE A C 1
ATOM 733 O O . ILE A 1 93 ? -13.640 1.232 7.110 1.00 92.50 93 ILE A O 1
ATOM 737 N N . SER A 1 94 ? 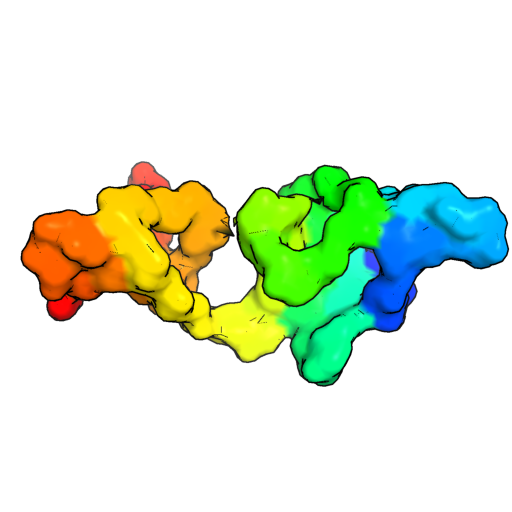-14.730 -0.468 6.108 1.00 90.69 94 SER A N 1
ATOM 738 C CA . SER A 1 94 ? -15.440 0.336 5.116 1.00 90.69 94 SER A CA 1
ATOM 739 C C . SER A 1 94 ? -16.920 -0.013 5.193 1.00 90.69 94 SER A C 1
ATOM 741 O O . SER A 1 94 ? -17.262 -1.196 5.170 1.00 90.69 94 SER A O 1
ATOM 743 N N . ASP A 1 95 ? -17.771 1.002 5.272 1.00 88.06 95 ASP A N 1
ATOM 744 C CA . ASP A 1 95 ? -19.227 0.886 5.232 1.00 88.06 95 ASP A CA 1
ATOM 745 C C . ASP A 1 95 ? -19.816 1.806 4.150 1.00 88.06 95 ASP A C 1
ATOM 747 O O . ASP A 1 95 ? -19.086 2.469 3.405 1.00 88.06 95 ASP A O 1
ATOM 751 N N . ASP A 1 96 ? -21.146 1.854 4.061 1.00 92.12 96 ASP A N 1
ATOM 752 C CA . ASP A 1 96 ? -21.861 2.692 3.091 1.00 92.12 96 ASP A CA 1
ATOM 753 C C . ASP A 1 96 ? -21.632 4.203 3.304 1.00 92.12 96 ASP A C 1
ATOM 755 O O . ASP A 1 96 ? -21.972 5.008 2.436 1.00 92.12 96 ASP A O 1
ATOM 759 N N . ASN A 1 97 ? -21.039 4.606 4.434 1.00 91.12 97 ASN A N 1
ATOM 760 C CA . ASN A 1 97 ? -20.783 5.994 4.807 1.00 91.12 97 ASN A CA 1
ATOM 761 C C . ASN A 1 97 ? -19.284 6.362 4.807 1.00 91.12 97 ASN A C 1
ATOM 763 O O . ASN A 1 97 ? -18.922 7.498 5.123 1.00 91.12 97 ASN A O 1
ATOM 767 N N . GLY A 1 98 ? -18.392 5.439 4.437 1.00 86.50 98 GLY A N 1
ATOM 768 C CA . GLY A 1 98 ? -16.970 5.715 4.254 1.00 86.50 98 GLY A CA 1
ATOM 769 C C . GLY A 1 98 ? -16.046 4.716 4.942 1.00 86.50 98 GLY A C 1
ATOM 770 O O . GLY A 1 98 ? -16.330 3.527 5.025 1.00 86.50 98 GLY A O 1
ATOM 771 N N . ASN A 1 99 ? -14.873 5.200 5.363 1.00 89.88 99 ASN A N 1
ATOM 772 C CA . ASN A 1 99 ? -13.828 4.376 5.968 1.00 89.88 99 ASN A CA 1
ATOM 773 C C . ASN A 1 99 ? -13.552 4.825 7.399 1.00 89.88 99 ASN A C 1
ATOM 775 O O . ASN A 1 99 ? -13.251 6.000 7.619 1.00 89.88 99 ASN A O 1
ATOM 779 N N . HIS A 1 100 ? -13.541 3.876 8.332 1.00 93.62 100 HIS A N 1
ATOM 780 C CA . HIS A 1 100 ? -13.428 4.150 9.764 1.00 93.62 100 HIS A CA 1
ATOM 781 C C . HIS A 1 100 ? -12.364 3.270 10.412 1.00 93.62 100 HIS A C 1
ATOM 783 O O . HIS A 1 100 ? -12.078 2.171 9.936 1.00 93.62 100 HIS A O 1
ATOM 789 N N . TRP A 1 101 ? -11.774 3.763 11.497 1.00 94.81 101 TRP A N 1
ATOM 790 C CA . TRP A 1 101 ? -10.941 2.974 12.402 1.00 94.81 101 TRP A CA 1
ATOM 791 C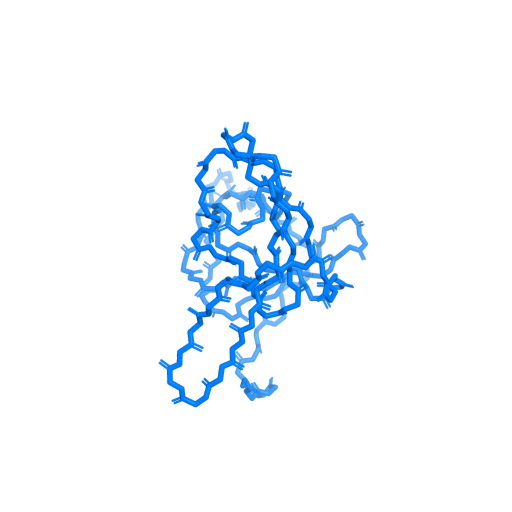 C . TRP A 1 101 ? -11.765 2.642 13.637 1.00 94.81 101 TRP A C 1
ATOM 793 O O . TRP A 1 101 ? -12.323 3.547 14.254 1.00 94.81 101 TRP A O 1
ATOM 803 N N . ILE A 1 102 ? -11.856 1.359 13.968 1.00 96.19 102 ILE A N 1
ATOM 804 C CA . ILE A 1 102 ? -12.617 0.867 15.116 1.00 96.19 102 ILE A CA 1
ATOM 805 C C . ILE A 1 102 ? -11.649 0.166 16.054 1.00 96.19 102 ILE A C 1
ATOM 807 O O . ILE A 1 102 ? -10.854 -0.652 15.602 1.00 96.19 102 ILE A O 1
ATOM 811 N N . GLU A 1 103 ? -11.696 0.522 17.330 1.00 97.12 103 GLU A N 1
ATOM 812 C CA . GLU A 1 103 ? -10.912 -0.111 18.393 1.00 97.12 103 GLU A CA 1
ATOM 813 C C . GLU A 1 103 ? -11.295 -1.592 18.548 1.00 97.12 103 GLU A C 1
ATOM 815 O O . GLU A 1 103 ? -12.475 -1.935 18.413 1.00 97.12 103 GLU A O 1
ATOM 820 N N . ILE A 1 104 ? -10.304 -2.457 18.794 1.00 94.44 104 ILE A N 1
ATOM 821 C CA . ILE A 1 104 ? -10.475 -3.912 18.955 1.00 94.44 104 ILE A CA 1
ATOM 822 C C . ILE A 1 104 ? -9.762 -4.464 20.188 1.00 94.44 104 ILE A C 1
ATOM 824 O O . ILE A 1 104 ? -8.706 -3.912 20.567 1.00 94.44 104 ILE A O 1
#

pLDDT: mean 90.12, std 9.08, range [53.0, 97.94]

Secondary structure (DSSP, 8-state):
--GGG-EEEEE--SB-TTSPBPEE-TTEEEEETTEEEEESS-EES--GGGGGGGTEEESS-S--EEEESS--TTPPTT-EEEETTTTEEEEEEEETTEEEEEE-

Foldseek 3Di:
DDPVQAAEDEADDLADPVRFGDKDAARYWYDDPNWIWGANGIATSDDCVCPPVRRIDTPVDPEAEAEECDDDPRGDARYWYQNPVPRWIWGWHQDPVGIDTHTD

Radius of gyration: 15.48 Å; chains: 1; bounding box: 40×22×44 Å